Protein AF-A0A2G2V1X5-F1 (afdb_monomer)

Foldseek 3Di:
DDDDDDDDDDDDDDDDDDDDDDDDDDDDPDDPDDDDDDPPDDDDDPPPPPDPPDPDPPCPPPCPPVNVVVVVVVVVVVVVVVVVVVVVVVVVVVVVVVVVVVVVVVVVVVVVVVD

Organism: Capsicum baccatum (NCBI:txid33114)

Secondary structure (DSSP, 8-state):
------PPP-------PPP-----PPP-------------------------------------HHHHHHHHHHHHHHHHHHHHHHHHHHHHHHHHHHHHHHHHHHHHHHHHHT-

Structure (mmCIF, N/CA/C/O backbone):
data_AF-A0A2G2V1X5-F1
#
_entry.id   AF-A0A2G2V1X5-F1
#
loop_
_atom_site.group_PDB
_atom_site.id
_atom_site.type_symbol
_atom_site.label_atom_id
_atom_site.label_alt_id
_atom_site.label_comp_id
_atom_site.label_asym_id
_atom_site.label_entity_id
_atom_site.label_seq_id
_atom_site.pdbx_PDB_ins_code
_atom_site.Cartn_x
_atom_site.Cartn_y
_atom_site.Cartn_z
_atom_site.occupancy
_atom_site.B_iso_or_equiv
_atom_site.auth_seq_id
_atom_site.auth_comp_id
_atom_site.auth_asym_id
_atom_site.auth_atom_id
_atom_site.pdbx_PDB_model_num
ATOM 1 N N . MET A 1 1 ? -46.042 -22.941 -19.049 1.00 47.25 1 MET A N 1
ATOM 2 C CA . MET A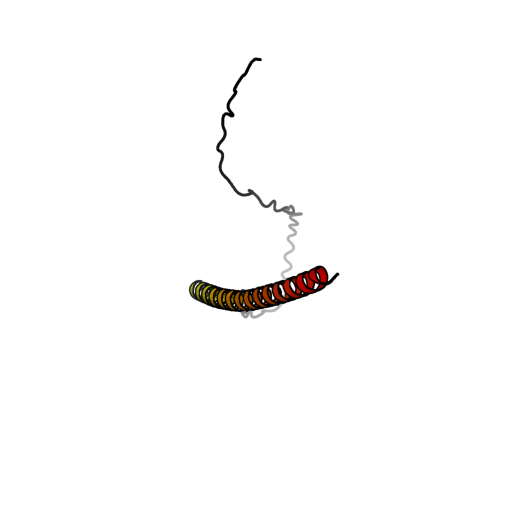 1 1 ? -44.581 -23.116 -18.919 1.00 47.25 1 MET A CA 1
ATOM 3 C C . MET A 1 1 ? -44.050 -23.659 -20.234 1.00 47.25 1 MET A C 1
ATOM 5 O O . MET A 1 1 ? -44.365 -24.785 -20.579 1.00 47.25 1 MET A O 1
ATOM 9 N N . GLN A 1 2 ? -43.332 -22.837 -20.995 1.00 46.56 2 GLN A N 1
ATOM 10 C CA . GLN A 1 2 ? -42.585 -23.242 -22.187 1.00 46.56 2 GLN A CA 1
ATOM 11 C C . GLN A 1 2 ? -41.213 -22.573 -22.077 1.00 46.56 2 GLN A C 1
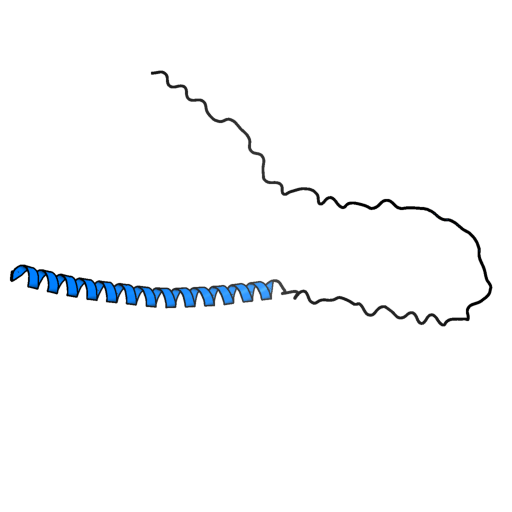ATOM 13 O O . GLN A 1 2 ? -41.137 -21.361 -21.900 1.00 46.56 2 GLN A O 1
ATOM 18 N N . MET A 1 3 ? -40.153 -23.380 -22.085 1.00 43.50 3 MET A N 1
ATOM 19 C CA . MET A 1 3 ? -38.759 -22.944 -22.017 1.00 43.50 3 MET A CA 1
ATOM 20 C C . MET A 1 3 ? -38.182 -23.057 -23.427 1.00 43.50 3 MET A C 1
ATOM 22 O O . MET A 1 3 ? -38.023 -24.166 -23.930 1.00 43.50 3 MET A O 1
ATOM 26 N N . THR A 1 4 ? -37.871 -21.934 -24.069 1.00 50.19 4 THR A N 1
ATOM 27 C CA . THR A 1 4 ? -37.108 -21.919 -25.324 1.00 50.19 4 THR A CA 1
ATOM 28 C C . THR A 1 4 ? -35.748 -21.291 -25.068 1.00 50.19 4 THR A C 1
ATOM 30 O O . THR A 1 4 ? -35.637 -20.082 -24.876 1.00 50.19 4 THR A O 1
ATOM 33 N N . ALA A 1 5 ? -34.716 -22.132 -25.060 1.00 46.94 5 ALA A N 1
ATOM 34 C CA . ALA A 1 5 ? -33.328 -21.713 -25.145 1.00 46.94 5 ALA A CA 1
ATOM 35 C C . ALA A 1 5 ? -33.012 -21.329 -26.598 1.00 46.94 5 ALA A C 1
ATOM 37 O O . ALA A 1 5 ? -33.231 -22.128 -27.507 1.00 46.94 5 ALA A O 1
ATOM 38 N N . GLN A 1 6 ? -32.485 -20.124 -26.814 1.00 44.44 6 GLN A N 1
ATOM 39 C CA . GLN A 1 6 ? -31.811 -19.755 -28.058 1.00 44.44 6 GLN A CA 1
ATOM 40 C C . GLN A 1 6 ? -30.466 -19.110 -27.719 1.00 44.44 6 GLN A C 1
ATOM 42 O O . GLN A 1 6 ? -30.376 -18.150 -26.956 1.00 44.44 6 GLN A O 1
ATOM 47 N N . SER A 1 7 ? -29.418 -19.733 -28.241 1.00 49.38 7 SER A N 1
ATOM 48 C CA . SER A 1 7 ? -28.001 -19.438 -28.057 1.00 49.38 7 SER A CA 1
ATOM 49 C C . SER A 1 7 ? -27.574 -18.200 -28.862 1.00 49.38 7 SER A C 1
ATOM 51 O O . SER A 1 7 ? -28.051 -18.015 -29.980 1.00 49.38 7 SER A O 1
ATOM 53 N N . PRO A 1 8 ? -26.618 -17.387 -28.377 1.00 45.41 8 PRO A N 1
ATOM 54 C CA . PRO A 1 8 ? -26.045 -16.301 -29.167 1.00 45.41 8 PRO A CA 1
ATOM 55 C C . PRO A 1 8 ? -25.023 -16.841 -30.180 1.00 45.41 8 PRO A C 1
ATOM 57 O O . PRO A 1 8 ? -23.980 -17.380 -29.806 1.00 45.41 8 PRO A O 1
ATOM 60 N N . THR A 1 9 ? -25.299 -16.675 -31.475 1.00 43.78 9 THR A N 1
ATOM 61 C CA . THR A 1 9 ? -24.356 -16.986 -32.557 1.00 43.78 9 THR A CA 1
ATOM 62 C C . THR A 1 9 ? -23.611 -15.743 -33.042 1.00 43.78 9 THR A C 1
ATOM 64 O O . THR A 1 9 ? -24.212 -14.778 -33.503 1.00 43.78 9 THR A O 1
ATOM 67 N N . THR A 1 10 ? -22.280 -15.863 -32.991 1.00 41.56 10 THR A N 1
ATOM 68 C CA . THR A 1 10 ? -21.253 -15.264 -33.866 1.00 41.56 10 THR A CA 1
ATOM 69 C C . THR A 1 10 ? -21.127 -13.738 -33.951 1.00 41.56 10 THR A C 1
ATOM 71 O O . THR A 1 10 ? -21.915 -13.067 -34.601 1.00 41.56 10 THR A O 1
ATOM 74 N N . SER A 1 11 ? -19.982 -13.220 -33.500 1.00 40.69 11 SER A N 1
ATOM 75 C CA . SER A 1 11 ? -18.927 -12.786 -34.43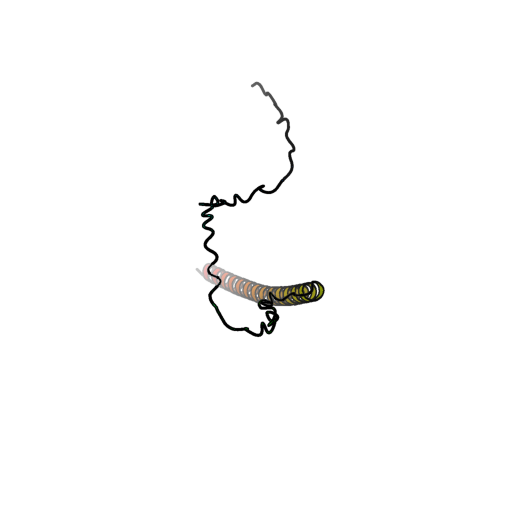3 1.00 40.69 11 SER A CA 1
ATOM 76 C C . SER A 1 11 ? -17.652 -12.409 -33.668 1.00 40.69 11 SER A C 1
ATOM 78 O O . SER A 1 11 ? -17.625 -11.471 -32.874 1.00 40.69 11 SER A O 1
ATOM 80 N N . ARG A 1 12 ? -16.573 -13.160 -33.915 1.00 51.34 12 ARG A N 1
ATOM 81 C CA . ARG A 1 12 ? -15.200 -12.716 -33.662 1.00 51.34 12 ARG A CA 1
ATOM 82 C C . ARG A 1 12 ? -14.836 -11.746 -34.785 1.00 51.34 12 ARG A C 1
ATOM 84 O O . ARG A 1 12 ? -14.643 -12.195 -35.907 1.00 51.34 12 ARG A O 1
ATOM 91 N N . GLN A 1 13 ? -14.584 -10.481 -34.476 1.00 42.81 13 GLN A N 1
ATOM 92 C CA . GLN A 1 13 ? -13.673 -9.691 -35.302 1.00 42.81 13 GLN A CA 1
ATOM 93 C C . GLN A 1 13 ? -12.785 -8.845 -34.393 1.00 42.81 13 GLN A C 1
ATOM 95 O O . GLN A 1 13 ? -13.253 -8.121 -33.517 1.00 42.81 13 GLN A O 1
ATOM 100 N N . GLY A 1 14 ? -11.479 -9.058 -34.545 1.00 44.16 14 GLY A N 1
ATOM 101 C CA . GLY A 1 14 ? -10.433 -8.511 -33.698 1.00 44.16 14 GLY A CA 1
ATOM 102 C C . GLY A 1 14 ? -10.326 -6.989 -33.736 1.00 44.16 14 GLY A C 1
ATOM 103 O O . GLY A 1 14 ? -10.776 -6.316 -34.658 1.00 44.16 14 GLY A O 1
ATOM 104 N N . ARG A 1 15 ? -9.654 -6.470 -32.707 1.00 48.62 15 ARG A N 1
ATOM 105 C CA . ARG A 1 15 ? -9.153 -5.096 -32.627 1.00 48.62 15 ARG A CA 1
ATOM 106 C C . ARG A 1 15 ? -8.377 -4.721 -33.891 1.00 48.62 15 ARG A C 1
ATOM 108 O O . ARG A 1 15 ? -7.379 -5.373 -34.188 1.00 48.62 15 ARG A O 1
ATOM 115 N N . VAL A 1 16 ? -8.741 -3.605 -34.517 1.00 49.06 16 VAL A N 1
ATOM 116 C CA . VAL A 1 16 ? -7.821 -2.792 -35.323 1.00 49.06 16 VAL A CA 1
ATOM 117 C C . VAL A 1 16 ? -8.066 -1.320 -34.976 1.00 49.06 16 VAL A C 1
ATOM 119 O O . VAL A 1 16 ? -9.203 -0.870 -34.878 1.00 49.06 16 VAL A O 1
ATOM 122 N N . LEU A 1 17 ? -6.972 -0.622 -34.682 1.00 58.38 17 LEU A N 1
ATOM 123 C CA . LEU A 1 17 ? -6.881 0.772 -34.240 1.00 58.38 17 LEU A CA 1
ATOM 124 C C . LEU A 1 17 ? -7.362 1.763 -35.323 1.00 58.38 17 LEU A C 1
ATOM 126 O O . LEU A 1 17 ? -7.401 1.395 -36.498 1.00 58.38 17 LEU A O 1
ATOM 130 N N . PRO A 1 18 ? -7.716 3.014 -34.960 1.00 47.91 18 PRO A N 1
ATOM 131 C CA . PRO A 1 18 ? -8.365 3.949 -35.874 1.00 47.91 18 PRO A CA 1
ATOM 132 C C . PRO A 1 18 ? -7.450 4.340 -37.037 1.00 47.91 18 PRO A C 1
ATOM 134 O O . PRO A 1 18 ? -6.350 4.864 -36.849 1.00 47.91 18 PRO A O 1
ATOM 137 N N . SER A 1 19 ? -7.931 4.100 -38.253 1.00 50.28 19 SER A N 1
ATOM 138 C CA . SER A 1 19 ? -7.278 4.496 -39.491 1.00 50.28 19 SER A CA 1
ATOM 139 C C . SER A 1 19 ? -7.712 5.898 -39.927 1.00 50.28 19 SER A C 1
ATOM 141 O O . SER A 1 19 ? -8.867 6.130 -40.280 1.00 50.28 19 SER A O 1
ATOM 143 N N . SER A 1 20 ? -6.706 6.765 -40.018 1.00 54.72 20 SER A N 1
ATOM 144 C CA . SER A 1 20 ? -6.595 7.971 -40.847 1.00 54.72 20 SER A CA 1
ATOM 145 C C . SER A 1 20 ? -6.810 9.329 -40.162 1.00 54.72 20 SER A C 1
ATOM 147 O O . SER A 1 20 ? -7.891 9.728 -39.742 1.00 54.72 20 SER A O 1
ATOM 149 N N . LEU A 1 21 ? -5.691 10.048 -40.094 1.00 51.66 21 LEU A N 1
ATOM 150 C CA . LEU A 1 21 ? -5.561 11.476 -39.867 1.00 51.66 21 LEU A CA 1
ATOM 151 C C . LEU A 1 21 ? -5.900 12.196 -41.183 1.00 51.66 21 LEU A C 1
ATOM 153 O O . LEU A 1 21 ? -5.156 12.078 -42.156 1.00 51.66 21 LEU A O 1
ATOM 157 N N . THR A 1 22 ? -7.001 12.943 -41.230 1.00 43.59 22 THR A N 1
ATOM 158 C CA . THR A 1 22 ? -7.358 13.759 -42.401 1.00 43.59 22 THR A CA 1
ATOM 159 C C . THR A 1 22 ? -6.550 15.057 -42.399 1.00 43.59 22 THR A C 1
ATOM 161 O O . THR A 1 22 ? -6.839 15.975 -41.633 1.00 43.59 22 THR A O 1
ATOM 164 N N . ILE A 1 23 ? -5.543 15.160 -43.270 1.00 58.00 23 ILE A N 1
ATOM 165 C CA . ILE A 1 23 ? -4.817 16.413 -43.520 1.00 58.00 23 ILE A CA 1
ATOM 166 C C . ILE A 1 23 ? -5.553 17.189 -44.616 1.00 58.00 23 ILE A C 1
ATOM 168 O O . ILE A 1 23 ? -5.648 16.749 -45.759 1.00 58.00 23 ILE A O 1
ATOM 172 N N . ARG A 1 24 ? -6.073 18.367 -44.264 1.00 49.47 24 ARG A N 1
ATOM 173 C CA . ARG A 1 24 ? -6.676 19.318 -45.204 1.00 49.47 24 ARG A CA 1
ATOM 174 C C . ARG A 1 24 ? -5.567 19.965 -46.037 1.00 49.47 24 ARG A C 1
ATOM 176 O O . ARG A 1 24 ? -4.836 20.816 -45.541 1.00 49.47 24 ARG A O 1
ATOM 183 N N . THR A 1 25 ? -5.438 19.570 -47.298 1.00 59.09 25 THR A N 1
ATOM 184 C CA . THR A 1 25 ? -4.545 20.229 -48.257 1.00 59.09 25 THR A CA 1
ATOM 185 C C . THR A 1 25 ? -5.187 21.520 -48.760 1.00 59.09 25 THR A C 1
ATOM 187 O O . THR A 1 25 ? -6.296 21.490 -49.295 1.00 59.09 25 THR A O 1
ATOM 190 N N . PHE A 1 26 ? -4.502 22.655 -48.624 1.00 54.94 26 PHE A N 1
ATOM 191 C CA . PHE A 1 26 ? -4.876 23.867 -49.350 1.00 54.94 26 PHE A CA 1
ATOM 192 C C . PHE A 1 26 ? -4.464 23.719 -50.817 1.00 54.94 26 PHE A C 1
ATOM 194 O O . PHE A 1 26 ? -3.326 23.360 -51.115 1.00 54.94 26 PHE A O 1
ATOM 201 N N . ALA A 1 27 ? -5.405 23.971 -51.726 1.00 51.09 27 ALA A N 1
ATOM 202 C CA . ALA A 1 27 ? -5.161 23.971 -53.161 1.00 51.09 27 ALA A CA 1
ATOM 203 C C . ALA A 1 27 ? -4.119 25.036 -53.544 1.00 51.09 27 ALA A C 1
ATOM 205 O O . ALA A 1 27 ? -4.137 26.165 -53.048 1.00 51.09 27 ALA A O 1
ATOM 206 N N . THR A 1 28 ? -3.230 24.668 -54.463 1.00 52.72 28 THR A N 1
ATOM 207 C CA . THR A 1 28 ? -2.252 25.533 -55.123 1.00 52.72 28 THR A CA 1
ATOM 208 C C . THR A 1 28 ? -2.967 26.648 -55.889 1.00 52.72 28 THR A C 1
ATOM 210 O O . THR A 1 28 ? -3.487 26.453 -56.986 1.00 52.72 28 THR A O 1
ATOM 213 N N . ARG A 1 29 ? -3.012 27.855 -55.314 1.00 49.81 29 ARG A N 1
ATOM 214 C CA . ARG A 1 29 ? -3.580 29.026 -55.988 1.00 49.81 29 ARG A CA 1
ATOM 215 C C . ARG A 1 29 ? -2.512 29.724 -56.830 1.00 49.81 29 ARG A C 1
ATOM 217 O O . ARG A 1 29 ? -1.690 30.462 -56.304 1.00 49.81 29 ARG A O 1
ATOM 224 N N . GLY A 1 30 ? -2.612 29.531 -58.143 1.00 46.62 30 GLY A N 1
ATOM 225 C CA . GLY A 1 30 ? -2.217 30.518 -59.150 1.00 46.62 30 GLY A CA 1
ATOM 226 C C . GLY A 1 30 ? -0.780 30.438 -59.654 1.00 46.62 30 GLY A C 1
ATOM 227 O O . GLY A 1 30 ? 0.122 31.081 -59.126 1.00 46.62 30 GLY A O 1
ATOM 228 N N . SER A 1 31 ? -0.599 29.743 -60.777 1.00 57.34 31 SER A N 1
ATOM 229 C CA . SER A 1 31 ? 0.546 29.915 -61.668 1.00 57.34 31 SER A CA 1
ATOM 230 C C . SER A 1 31 ? 0.511 31.312 -62.306 1.00 57.34 31 SER A C 1
ATOM 232 O O . SER A 1 31 ? -0.138 31.530 -63.328 1.00 57.34 31 SER A O 1
ATOM 234 N N . GLY A 1 32 ? 1.209 32.271 -61.706 1.00 49.97 32 GLY A N 1
ATOM 235 C CA . GLY A 1 32 ? 1.456 33.591 -62.285 1.00 49.97 32 GLY A CA 1
ATOM 236 C C . GLY A 1 32 ? 2.820 33.645 -62.962 1.00 49.97 32 GLY A C 1
ATOM 237 O O . GLY A 1 32 ? 3.752 34.240 -62.428 1.00 49.97 32 GLY A O 1
ATOM 238 N N . LYS A 1 33 ? 2.958 33.007 -64.128 1.00 58.53 33 LYS A N 1
ATOM 239 C CA . LYS A 1 33 ? 4.129 33.171 -64.996 1.00 58.53 33 LYS A CA 1
ATOM 240 C C . LYS A 1 33 ? 4.133 34.602 -65.540 1.00 58.53 33 LYS A C 1
ATOM 242 O O . LYS A 1 33 ? 3.299 34.940 -66.371 1.00 58.53 33 LYS A O 1
ATOM 247 N N . LYS A 1 34 ? 5.080 35.430 -65.099 1.00 56.22 34 LYS A N 1
ATOM 248 C CA . LYS A 1 34 ? 5.447 36.673 -65.787 1.00 56.22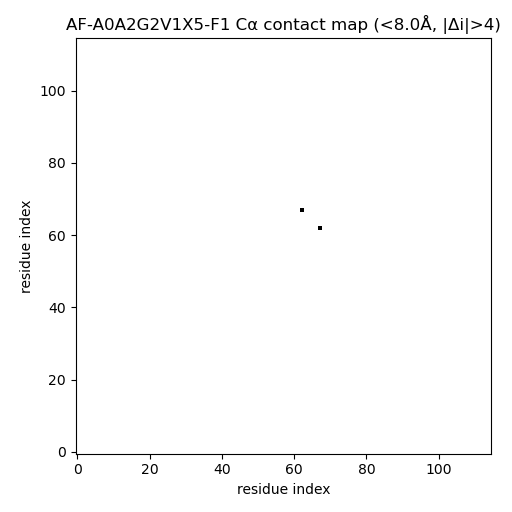 34 LYS A CA 1
ATOM 249 C C . LYS A 1 34 ? 6.956 36.703 -65.981 1.00 56.22 34 LYS A C 1
ATOM 251 O O . LYS A 1 34 ? 7.723 36.869 -65.039 1.00 56.22 34 LYS A O 1
ATOM 256 N N . ASN A 1 35 ? 7.353 36.459 -67.225 1.00 58.66 35 ASN A N 1
ATOM 257 C CA . ASN A 1 35 ? 8.726 36.569 -67.685 1.00 58.66 35 ASN A CA 1
ATOM 258 C C . ASN A 1 35 ? 9.017 38.059 -67.887 1.00 58.66 35 ASN A C 1
ATOM 260 O O . ASN A 1 35 ? 8.631 38.608 -68.910 1.00 58.66 35 ASN A O 1
ATOM 264 N N . PHE A 1 36 ? 9.677 38.708 -66.935 1.00 46.31 36 PHE A N 1
ATOM 265 C CA . PHE A 1 36 ? 10.442 39.916 -67.232 1.00 46.31 36 PHE A CA 1
ATOM 266 C C . PHE A 1 36 ? 11.782 39.774 -66.534 1.00 46.31 36 PHE A C 1
ATOM 268 O O . PHE A 1 36 ? 11.934 39.986 -65.335 1.00 46.31 36 PHE A O 1
ATOM 275 N N . MET A 1 37 ? 12.717 39.266 -67.323 1.00 54.88 37 MET A N 1
ATOM 276 C CA . MET A 1 37 ? 14.119 39.149 -66.994 1.00 54.88 37 MET A CA 1
ATOM 277 C C . MET A 1 37 ? 14.710 40.557 -67.105 1.00 54.88 37 MET A C 1
ATOM 279 O O . MET A 1 37 ? 15.024 40.999 -68.205 1.00 54.88 37 MET 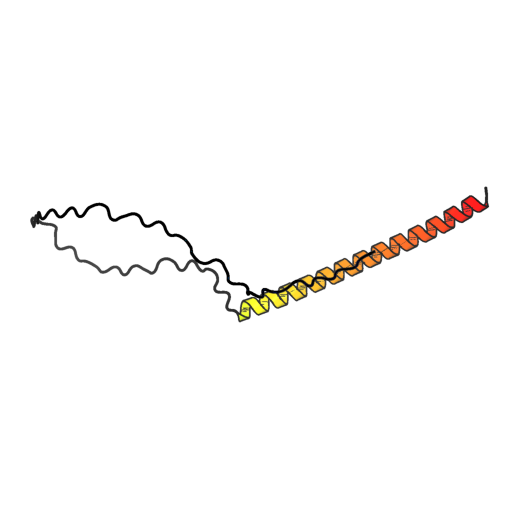A O 1
ATOM 283 N N . ASP A 1 38 ? 14.796 41.281 -65.989 1.00 51.69 38 ASP A N 1
ATOM 284 C CA . ASP A 1 38 ? 15.629 42.480 -65.908 1.00 51.69 38 ASP A CA 1
ATOM 285 C C . ASP A 1 38 ? 17.019 42.055 -65.417 1.00 51.69 38 ASP A C 1
ATOM 287 O O . ASP A 1 38 ? 17.206 41.631 -64.277 1.00 51.69 38 ASP A O 1
ATOM 291 N N . LEU A 1 39 ? 17.983 42.076 -66.339 1.00 59.75 39 LEU A N 1
ATOM 292 C CA . LEU A 1 39 ? 19.377 41.675 -66.133 1.00 59.75 39 LEU A CA 1
ATOM 293 C C . LEU A 1 39 ? 20.259 42.848 -65.682 1.00 59.75 39 LEU A C 1
ATOM 295 O O . LEU A 1 39 ? 21.490 42.747 -65.700 1.00 59.75 39 LEU A O 1
ATOM 299 N N . SER A 1 40 ? 19.676 43.969 -65.262 1.00 62.06 40 SER A N 1
ATOM 300 C CA . SER A 1 40 ? 20.450 45.129 -64.833 1.00 62.06 40 SER A CA 1
ATOM 301 C C . SER A 1 40 ? 20.797 45.084 -63.334 1.00 62.06 40 SER A C 1
ATOM 303 O O . SER A 1 40 ? 20.247 45.782 -62.498 1.00 62.06 40 SER A O 1
ATOM 305 N N . LYS A 1 41 ? 21.850 44.301 -63.051 1.00 55.00 41 LYS A N 1
ATOM 306 C CA . LYS A 1 41 ? 22.802 44.455 -61.928 1.00 55.00 41 LYS A CA 1
ATOM 307 C C . LYS A 1 41 ? 22.323 44.087 -60.509 1.00 55.00 41 LYS A C 1
ATOM 309 O O . LYS A 1 41 ? 21.483 44.734 -59.906 1.00 55.00 41 LYS A O 1
ATOM 314 N N . SER A 1 42 ? 23.065 43.174 -59.880 1.00 52.59 42 SER A N 1
ATOM 315 C CA . SER A 1 42 ? 23.479 43.324 -58.475 1.00 52.59 42 SER A CA 1
ATOM 316 C C . SER A 1 42 ? 24.800 42.568 -58.269 1.00 52.59 42 SER A C 1
ATOM 318 O O . SER A 1 42 ? 25.025 41.567 -58.957 1.00 52.59 42 SER A O 1
ATOM 320 N N . PRO A 1 43 ? 25.740 43.102 -57.468 1.00 55.81 43 PRO A N 1
ATOM 321 C CA . PRO A 1 43 ? 27.161 42.856 -57.622 1.00 55.81 43 PRO A CA 1
ATOM 322 C C . PRO A 1 43 ? 27.504 41.433 -57.217 1.00 55.81 43 PRO A C 1
ATOM 324 O O . PRO A 1 43 ? 26.835 40.830 -56.384 1.00 55.81 43 PRO A O 1
ATOM 327 N N . HIS A 1 44 ? 28.572 40.932 -57.828 1.00 61.56 44 HIS A N 1
ATOM 328 C CA . HIS A 1 44 ? 29.290 39.709 -57.503 1.00 61.56 44 HIS A CA 1
ATOM 329 C C . HIS A 1 44 ? 29.356 39.459 -55.983 1.00 61.56 44 HIS A C 1
ATOM 331 O O . HIS A 1 44 ? 30.283 39.872 -55.291 1.00 61.56 44 HIS A O 1
ATOM 337 N N . GLY A 1 45 ? 28.321 38.808 -55.460 1.00 51.09 45 GLY A N 1
ATOM 338 C CA . GLY A 1 45 ? 28.200 38.446 -54.065 1.00 51.09 45 GLY A CA 1
ATOM 339 C C . GLY A 1 45 ? 28.872 37.105 -53.897 1.00 51.09 45 GLY A C 1
ATOM 340 O O . GLY A 1 45 ? 28.346 36.085 -54.341 1.00 51.09 45 GLY A O 1
ATOM 341 N N . HIS A 1 46 ? 30.041 37.101 -53.270 1.00 61.78 46 HIS A N 1
ATOM 342 C CA . HIS A 1 46 ? 30.672 35.894 -52.763 1.00 61.78 46 HIS A CA 1
ATOM 343 C C . HIS A 1 46 ? 29.642 35.082 -51.952 1.00 61.78 46 HIS A C 1
ATOM 345 O O . HIS A 1 46 ? 29.334 35.365 -50.795 1.00 61.78 46 HIS A O 1
ATOM 351 N N . SER A 1 47 ? 29.056 34.052 -52.554 1.00 60.41 47 SER A N 1
ATOM 352 C CA . SER A 1 47 ? 28.205 33.122 -51.823 1.00 60.41 47 SER A CA 1
ATOM 353 C C . SER A 1 47 ? 29.128 32.259 -50.967 1.00 60.41 47 SER A C 1
ATOM 355 O O . SER A 1 47 ? 29.534 31.163 -51.352 1.00 60.41 47 SER A O 1
ATOM 357 N N . LYS A 1 48 ? 29.542 32.776 -49.802 1.00 66.00 48 LYS A N 1
ATOM 358 C CA . LYS A 1 48 ? 30.085 31.916 -48.757 1.00 66.00 48 LYS A CA 1
ATOM 359 C C . LYS A 1 48 ? 28.925 31.028 -48.350 1.00 66.00 48 LYS A C 1
ATOM 361 O O . LYS A 1 48 ? 27.986 31.475 -47.699 1.00 66.00 48 LYS A O 1
ATOM 366 N N . LYS A 1 49 ? 28.985 29.783 -48.819 1.00 63.28 49 LYS A N 1
ATOM 367 C CA . LYS A 1 49 ? 28.091 28.684 -48.468 1.00 63.28 49 LYS A CA 1
ATOM 368 C C . LYS A 1 49 ? 28.184 28.489 -46.952 1.00 63.28 49 LYS A C 1
ATOM 370 O O . LYS A 1 49 ? 28.991 27.708 -46.456 1.00 63.28 49 LYS A O 1
ATOM 375 N N . VAL A 1 50 ? 27.417 29.271 -46.196 1.00 67.81 50 VAL A N 1
ATOM 376 C CA . VAL A 1 50 ? 27.247 29.052 -44.765 1.00 67.81 50 VAL A CA 1
ATOM 377 C C . VAL A 1 50 ? 26.403 27.796 -44.669 1.00 67.81 50 VAL A C 1
ATOM 379 O O . VAL A 1 50 ? 25.208 27.803 -44.956 1.00 67.81 50 VAL A O 1
ATOM 382 N N . HIS A 1 51 ? 27.057 26.687 -44.338 1.00 68.25 51 HIS A N 1
ATOM 383 C CA . HIS A 1 51 ? 26.352 25.488 -43.923 1.00 68.25 51 HIS A CA 1
ATOM 384 C C . HIS A 1 51 ? 25.426 25.887 -42.771 1.00 68.25 51 HIS A C 1
ATOM 386 O O . HIS A 1 51 ? 25.934 26.425 -41.781 1.00 68.25 51 HIS A O 1
ATOM 392 N N . PRO A 1 52 ? 24.104 25.655 -42.855 1.00 65.69 52 PRO A N 1
ATOM 393 C CA . PRO A 1 52 ? 23.267 25.826 -41.684 1.00 65.69 52 PRO A CA 1
ATOM 394 C C . PRO A 1 52 ? 23.830 24.898 -40.604 1.00 65.69 52 PRO A C 1
ATOM 396 O O . PRO A 1 52 ? 23.850 23.674 -40.761 1.00 65.69 52 PRO A O 1
ATOM 399 N N . LYS A 1 53 ? 24.374 25.484 -39.528 1.00 70.88 53 LYS A N 1
ATOM 400 C CA . LYS A 1 53 ? 24.660 24.744 -38.298 1.00 70.88 53 LYS A CA 1
ATOM 401 C C . LYS A 1 53 ? 23.331 24.115 -37.915 1.00 70.88 53 LYS A C 1
ATOM 403 O O . LYS A 1 53 ? 22.358 24.843 -37.752 1.00 70.88 53 LYS A O 1
ATOM 408 N N . LYS A 1 54 ? 23.294 22.779 -37.885 1.00 64.44 54 LYS A N 1
ATOM 409 C CA . LYS A 1 54 ? 22.096 21.991 -37.598 1.00 64.44 54 LYS A CA 1
ATOM 410 C C . LYS A 1 54 ? 21.434 22.564 -36.345 1.00 64.44 54 LYS A C 1
ATOM 412 O O . LYS A 1 54 ? 21.947 22.395 -35.243 1.00 64.44 54 LYS A O 1
ATOM 417 N N . SER A 1 55 ? 20.353 23.305 -36.547 1.00 67.50 55 SER A N 1
ATOM 418 C CA . SER A 1 55 ? 19.446 23.702 -35.490 1.00 67.50 55 SER A CA 1
ATOM 419 C C . SER A 1 55 ? 18.590 22.492 -35.147 1.00 67.50 55 SER A C 1
ATOM 421 O O . SER A 1 55 ? 18.258 21.683 -36.014 1.00 67.50 55 SER A O 1
ATOM 423 N N . GLY A 1 56 ? 18.247 22.370 -33.872 1.00 59.75 56 GLY A N 1
ATOM 424 C CA . GLY A 1 56 ? 17.240 21.415 -33.436 1.00 59.75 56 GLY A CA 1
ATOM 425 C C . GLY A 1 56 ? 17.775 20.003 -33.257 1.00 59.75 56 GLY A C 1
ATOM 426 O O . GLY A 1 56 ? 17.340 19.073 -33.925 1.00 59.75 56 GLY A O 1
ATOM 427 N N . HIS A 1 57 ? 18.653 19.823 -32.278 1.00 60.84 57 HIS A N 1
ATOM 428 C CA . HIS A 1 57 ? 18.470 18.662 -31.420 1.00 60.84 57 HIS A CA 1
ATOM 429 C C . HIS A 1 57 ? 17.995 19.184 -30.074 1.00 60.84 57 HIS A C 1
ATOM 431 O O . HIS A 1 57 ? 18.756 19.228 -29.107 1.00 60.84 57 HIS A O 1
ATOM 437 N N . ASP A 1 58 ? 16.735 19.628 -30.028 1.00 58.47 58 ASP A N 1
ATOM 438 C CA . ASP A 1 58 ? 16.017 19.650 -28.761 1.00 58.47 58 ASP A CA 1
ATOM 439 C C . ASP A 1 58 ? 16.083 18.224 -28.247 1.00 58.47 58 ASP A C 1
ATOM 441 O O . ASP A 1 58 ? 15.437 17.316 -28.770 1.00 58.47 58 ASP A O 1
ATOM 445 N N . SER A 1 59 ? 17.010 18.024 -27.313 1.00 57.50 59 SER A N 1
ATOM 446 C CA . SER A 1 59 ? 17.352 16.745 -26.731 1.00 57.50 59 SER A CA 1
ATOM 447 C C . SER A 1 59 ? 16.141 16.273 -25.955 1.00 57.50 59 SER A C 1
ATOM 449 O O . SER A 1 59 ? 15.997 16.487 -24.749 1.00 57.50 59 SER A O 1
ATOM 451 N N . ARG A 1 60 ? 15.226 15.645 -26.690 1.00 63.16 60 ARG A N 1
ATOM 452 C CA . ARG A 1 60 ? 14.134 14.830 -26.197 1.00 63.16 60 ARG A CA 1
ATOM 453 C C . ARG A 1 60 ? 14.777 13.585 -25.610 1.00 63.16 60 ARG A C 1
ATOM 455 O O . ARG A 1 60 ? 14.686 12.521 -26.194 1.00 63.16 60 ARG A O 1
ATOM 462 N N . ARG A 1 61 ? 15.501 13.802 -24.505 1.00 64.25 61 ARG A N 1
ATOM 463 C CA . ARG A 1 61 ? 16.314 12.879 -23.716 1.00 64.25 61 ARG A CA 1
ATOM 464 C C . ARG A 1 61 ? 16.155 11.455 -24.221 1.00 64.25 61 ARG A C 1
ATOM 466 O O . ARG A 1 61 ? 15.235 10.762 -23.785 1.00 64.25 61 ARG A O 1
ATOM 473 N N . ASP A 1 62 ? 17.031 11.059 -25.139 1.00 63.62 62 ASP A N 1
ATOM 474 C CA . ASP A 1 62 ? 17.143 9.683 -25.605 1.00 63.62 62 ASP A CA 1
ATOM 475 C C . ASP A 1 62 ? 17.625 8.843 -24.419 1.00 63.62 62 ASP A C 1
ATOM 477 O O . ASP A 1 62 ? 18.806 8.536 -24.252 1.00 63.62 62 ASP A O 1
ATOM 481 N N . LEU A 1 63 ? 16.705 8.549 -23.499 1.00 65.38 63 LEU A N 1
ATOM 482 C CA . LEU A 1 63 ? 16.922 7.615 -22.417 1.00 65.38 63 LEU A CA 1
ATOM 483 C C . LEU A 1 63 ? 17.073 6.263 -23.090 1.00 65.38 63 LEU A C 1
ATOM 485 O O . LEU A 1 63 ? 16.091 5.600 -23.418 1.00 65.38 63 LEU A O 1
ATOM 489 N N . ASN A 1 64 ? 18.329 5.892 -23.323 1.00 83.75 64 ASN A N 1
ATOM 490 C CA . ASN A 1 64 ? 18.694 4.582 -23.818 1.00 83.75 64 ASN A CA 1
ATOM 491 C C . ASN A 1 64 ? 17.916 3.529 -23.009 1.00 83.75 64 ASN A C 1
ATOM 493 O O . ASN A 1 64 ? 17.865 3.605 -21.777 1.00 83.75 64 ASN A O 1
ATOM 497 N N . VAL A 1 65 ? 17.299 2.566 -23.694 1.00 88.06 65 VAL A N 1
ATOM 498 C CA . VAL A 1 65 ? 16.405 1.556 -23.101 1.00 88.06 65 VAL A CA 1
ATOM 499 C C . VAL A 1 65 ? 16.974 0.927 -21.809 1.00 88.06 65 VAL A C 1
ATOM 501 O O . VAL A 1 65 ? 16.229 0.810 -20.833 1.00 88.06 65 VAL A O 1
ATOM 504 N N . PRO A 1 66 ? 18.284 0.611 -21.697 1.00 91.62 66 PRO A N 1
ATOM 505 C CA . PRO A 1 66 ? 18.877 0.106 -20.460 1.00 91.62 66 PRO A CA 1
ATOM 506 C C . PRO A 1 66 ? 18.815 1.085 -19.277 1.00 91.62 66 PRO A C 1
ATOM 508 O O . PRO A 1 66 ? 18.644 0.652 -18.138 1.00 91.62 66 PRO A O 1
ATOM 511 N N . VAL A 1 67 ? 18.945 2.394 -19.514 1.00 92.50 67 VAL A N 1
ATOM 512 C CA . VAL A 1 67 ? 18.838 3.426 -18.468 1.00 92.50 67 VAL A CA 1
ATOM 513 C C . VAL A 1 67 ? 17.401 3.504 -17.968 1.00 92.50 67 VAL A C 1
ATOM 515 O O . VAL A 1 67 ? 17.182 3.484 -16.760 1.00 92.50 67 VAL A O 1
ATOM 518 N N . LEU A 1 68 ? 16.423 3.489 -18.879 1.00 92.44 68 LEU A N 1
ATOM 519 C CA . LEU A 1 68 ? 15.005 3.489 -18.520 1.00 92.44 68 LEU A CA 1
ATOM 520 C C . LEU A 1 68 ? 14.637 2.269 -17.661 1.00 92.44 68 LEU A C 1
ATOM 522 O O . LEU A 1 68 ? 14.002 2.418 -16.617 1.00 92.44 68 LEU A O 1
ATOM 526 N N . ILE A 1 69 ? 15.101 1.074 -18.043 1.00 95.62 69 ILE A N 1
ATOM 527 C CA . ILE A 1 69 ? 14.886 -0.159 -17.269 1.00 95.62 69 ILE A CA 1
ATOM 528 C C . ILE A 1 69 ? 15.484 -0.036 -15.861 1.00 95.62 69 ILE A C 1
ATOM 530 O O . ILE A 1 69 ? 14.838 -0.409 -14.881 1.00 95.62 69 ILE A O 1
ATOM 534 N N . ARG A 1 70 ? 16.703 0.506 -15.727 1.00 96.44 70 ARG A N 1
ATOM 535 C CA . ARG A 1 70 ? 17.341 0.724 -14.415 1.00 96.44 70 ARG A CA 1
ATOM 536 C C . ARG A 1 70 ? 16.542 1.700 -13.554 1.00 96.44 70 ARG A C 1
ATOM 538 O O . ARG A 1 70 ? 16.328 1.422 -12.375 1.00 96.44 70 ARG A O 1
ATOM 545 N N . THR A 1 71 ? 16.068 2.800 -14.137 1.00 96.38 71 THR A N 1
ATOM 546 C CA . THR A 1 71 ? 15.258 3.794 -13.425 1.00 96.38 71 THR A CA 1
ATOM 547 C C . THR A 1 71 ? 13.945 3.195 -12.941 1.00 96.38 71 THR A C 1
ATOM 549 O O . THR A 1 71 ? 13.635 3.335 -11.763 1.00 96.38 71 THR A O 1
ATOM 552 N N . ILE A 1 72 ? 13.221 2.465 -13.796 1.00 96.69 72 ILE A N 1
ATOM 553 C CA . ILE A 1 72 ? 11.973 1.792 -13.407 1.00 96.69 72 ILE A CA 1
ATOM 554 C C . ILE A 1 72 ? 12.236 0.818 -12.256 1.00 96.69 72 ILE A C 1
ATOM 556 O O . ILE A 1 72 ? 11.545 0.881 -11.247 1.00 96.69 72 ILE A O 1
ATOM 560 N N . ARG A 1 73 ? 13.278 -0.022 -12.346 1.00 97.88 73 ARG A N 1
ATOM 561 C CA . ARG A 1 73 ? 13.624 -0.975 -11.275 1.00 97.88 73 ARG A CA 1
ATOM 562 C C . ARG A 1 73 ? 13.907 -0.280 -9.945 1.00 97.88 73 ARG A C 1
ATOM 564 O O . ARG A 1 73 ? 13.401 -0.725 -8.917 1.00 97.88 73 ARG A O 1
ATOM 571 N N . ARG A 1 74 ? 14.690 0.805 -9.960 1.00 98.06 74 ARG A N 1
ATOM 572 C CA . ARG A 1 74 ? 14.977 1.594 -8.754 1.00 98.06 74 ARG A CA 1
ATOM 573 C C . ARG A 1 74 ? 13.693 2.189 -8.176 1.00 98.06 74 ARG A C 1
ATOM 575 O O . ARG A 1 74 ? 13.400 1.964 -7.007 1.00 98.06 74 ARG A O 1
ATOM 582 N N . SER A 1 75 ? 12.902 2.862 -9.008 1.00 97.50 75 SER A N 1
ATOM 583 C CA . SER A 1 75 ? 11.654 3.497 -8.583 1.00 97.50 75 SER A CA 1
ATOM 584 C C . SER A 1 75 ? 10.629 2.492 -8.054 1.00 97.50 75 SER A C 1
ATOM 586 O O . SER A 1 75 ? 9.944 2.780 -7.077 1.00 97.50 75 SER A O 1
ATOM 588 N N . THR A 1 76 ? 10.528 1.298 -8.643 1.00 98.50 76 THR A N 1
ATOM 589 C CA . THR A 1 76 ? 9.666 0.228 -8.122 1.00 98.50 76 THR A CA 1
ATOM 590 C C . THR A 1 76 ? 10.141 -0.239 -6.750 1.00 98.50 76 THR A C 1
ATOM 592 O O . THR A 1 76 ? 9.319 -0.373 -5.848 1.00 98.50 76 THR A O 1
ATOM 595 N N . LYS A 1 77 ? 11.451 -0.444 -6.559 1.00 98.38 77 LYS A N 1
ATOM 596 C CA . LYS A 1 77 ? 12.003 -0.872 -5.266 1.00 98.38 77 LYS A CA 1
ATOM 597 C C . LYS A 1 77 ? 11.740 0.159 -4.166 1.00 98.38 77 LYS A C 1
ATOM 599 O O . LYS A 1 77 ? 11.270 -0.210 -3.096 1.00 98.38 77 LYS A O 1
ATOM 604 N N . GLU A 1 78 ? 11.993 1.435 -4.446 1.00 98.31 78 GLU A N 1
ATOM 605 C CA . GLU A 1 78 ? 11.746 2.540 -3.507 1.00 98.31 78 GLU A CA 1
ATOM 606 C C . GLU A 1 78 ? 10.265 2.625 -3.119 1.00 98.31 78 GLU A C 1
ATOM 608 O O . GLU A 1 78 ? 9.932 2.700 -1.939 1.00 98.31 78 GLU A O 1
ATOM 613 N N . LYS A 1 79 ? 9.355 2.533 -4.097 1.00 98.12 79 LYS A N 1
ATOM 614 C CA . LYS A 1 79 ? 7.911 2.574 -3.827 1.00 98.12 79 LYS A CA 1
ATOM 615 C C . LYS A 1 79 ? 7.415 1.379 -3.017 1.00 98.12 79 LYS A C 1
ATOM 617 O O . LYS A 1 79 ? 6.565 1.563 -2.153 1.00 98.12 79 LYS A O 1
ATOM 622 N N . VAL A 1 80 ? 7.927 0.176 -3.282 1.00 98.62 80 VAL A N 1
ATOM 623 C CA . VAL A 1 80 ? 7.584 -1.026 -2.502 1.00 98.62 80 VAL A CA 1
ATOM 624 C C . VAL A 1 80 ? 8.071 -0.891 -1.061 1.00 98.62 80 VAL A C 1
ATOM 626 O O . VAL A 1 80 ? 7.320 -1.211 -0.143 1.00 98.62 80 VAL A O 1
ATOM 629 N N . GLN A 1 81 ? 9.283 -0.370 -0.858 1.00 98.62 81 GLN A N 1
ATOM 630 C CA . GLN A 1 81 ? 9.828 -0.137 0.478 1.00 98.62 81 GLN A CA 1
ATOM 631 C C . GLN A 1 81 ? 8.955 0.840 1.276 1.00 98.62 81 GLN A C 1
ATOM 633 O O . GLN A 1 81 ? 8.491 0.502 2.362 1.00 98.62 81 GLN A O 1
ATOM 638 N N . ILE A 1 82 ? 8.643 2.003 0.695 1.00 98.62 82 ILE A N 1
ATOM 639 C CA . ILE A 1 82 ? 7.784 3.010 1.335 1.00 98.62 82 ILE A CA 1
ATOM 640 C C . ILE A 1 82 ? 6.390 2.436 1.620 1.00 98.62 82 ILE A C 1
ATOM 642 O O . ILE A 1 82 ? 5.851 2.632 2.706 1.00 98.62 82 ILE A O 1
ATOM 646 N N . ALA A 1 83 ? 5.801 1.688 0.681 1.00 98.62 83 ALA A N 1
ATOM 647 C CA . ALA A 1 83 ? 4.503 1.050 0.896 1.00 98.62 83 ALA A CA 1
ATOM 648 C C . ALA A 1 83 ? 4.533 0.049 2.064 1.00 98.62 83 ALA A C 1
ATOM 650 O O . ALA A 1 83 ? 3.576 -0.017 2.835 1.00 98.62 83 ALA A O 1
ATOM 651 N N . SER A 1 84 ? 5.629 -0.698 2.221 1.00 98.31 84 SER A N 1
ATOM 652 C CA . SER A 1 84 ? 5.815 -1.620 3.344 1.00 98.31 84 SER A CA 1
ATOM 653 C C . SER A 1 84 ? 5.923 -0.885 4.680 1.00 98.31 84 SER A C 1
ATOM 655 O O . SER A 1 84 ? 5.282 -1.293 5.646 1.00 98.31 84 SER A O 1
ATOM 657 N N . GLU A 1 85 ? 6.696 0.199 4.742 1.00 98.44 85 GLU A N 1
ATOM 658 C CA . GLU A 1 85 ? 6.862 1.017 5.953 1.00 98.44 85 GLU A CA 1
ATOM 659 C C . GLU A 1 85 ? 5.555 1.699 6.368 1.00 98.44 85 GLU A C 1
ATOM 661 O O . GLU A 1 85 ? 5.160 1.668 7.532 1.00 98.44 85 GLU A O 1
ATOM 666 N N . VAL A 1 86 ? 4.822 2.260 5.404 1.00 98.50 86 VAL A N 1
ATOM 667 C CA . VAL A 1 86 ? 3.503 2.844 5.671 1.00 98.50 86 VAL A CA 1
ATOM 668 C C . VAL A 1 86 ? 2.520 1.762 6.120 1.00 98.50 86 VAL A C 1
ATOM 670 O O . VAL A 1 86 ? 1.759 1.976 7.061 1.00 98.50 86 VAL A O 1
ATOM 673 N N . SER A 1 87 ? 2.545 0.577 5.500 1.00 98.44 87 SER A N 1
ATOM 674 C CA . SER A 1 87 ? 1.671 -0.530 5.894 1.00 98.44 87 SER A CA 1
ATOM 675 C C . SER A 1 87 ? 1.954 -1.020 7.314 1.00 98.44 87 SER A C 1
ATOM 677 O O . SER A 1 87 ? 1.003 -1.248 8.062 1.00 98.44 87 SER A O 1
ATOM 679 N N . SER A 1 88 ? 3.221 -1.160 7.714 1.00 97.94 88 SER A N 1
ATOM 680 C CA . SER A 1 88 ? 3.566 -1.588 9.073 1.00 97.94 88 SER A CA 1
ATOM 681 C C . SER A 1 88 ? 3.149 -0.549 10.112 1.00 97.94 88 SER A C 1
ATOM 683 O O . SER A 1 88 ? 2.517 -0.904 11.104 1.00 97.94 88 SER A O 1
ATOM 685 N N . MET A 1 89 ? 3.394 0.737 9.846 1.00 98.12 89 MET A N 1
ATOM 686 C CA . MET A 1 89 ? 2.952 1.826 10.716 1.00 98.12 89 MET A CA 1
ATOM 687 C C . MET A 1 89 ? 1.427 1.825 10.895 1.00 98.12 89 MET A C 1
ATOM 689 O O . MET A 1 89 ? 0.937 1.926 12.019 1.00 98.12 89 MET A O 1
ATOM 693 N N . LEU A 1 90 ? 0.670 1.658 9.806 1.00 98.44 90 LEU A N 1
ATOM 694 C CA . LEU A 1 90 ? -0.791 1.580 9.867 1.00 98.44 90 LEU A CA 1
ATOM 695 C C . LEU A 1 90 ? -1.273 0.344 10.632 1.00 98.44 90 LEU A C 1
ATOM 697 O O . LEU A 1 90 ? -2.210 0.454 11.418 1.00 98.44 90 LEU A O 1
ATOM 701 N N . ARG A 1 91 ? -0.635 -0.818 10.446 1.00 98.38 91 ARG A N 1
ATOM 702 C CA . ARG A 1 91 ? -0.969 -2.038 11.200 1.00 98.38 91 ARG A CA 1
ATOM 703 C C . ARG A 1 91 ? -0.772 -1.842 12.699 1.00 98.38 91 ARG A C 1
ATOM 705 O O . ARG A 1 91 ? -1.663 -2.203 13.459 1.00 98.38 91 ARG A O 1
ATOM 712 N N . ASN A 1 92 ? 0.332 -1.220 13.106 1.00 97.62 92 ASN A N 1
ATOM 713 C CA . ASN A 1 92 ? 0.592 -0.930 14.515 1.00 97.62 92 ASN A CA 1
ATOM 714 C C . ASN A 1 92 ? -0.475 0.014 15.081 1.00 97.62 92 ASN A C 1
ATOM 716 O O . ASN A 1 92 ? -1.075 -0.288 16.101 1.00 97.62 92 ASN A O 1
ATOM 720 N N . GLN A 1 93 ? -0.806 1.099 14.375 1.00 98.31 93 GLN A N 1
ATOM 721 C CA . GLN A 1 93 ? -1.868 2.012 14.817 1.00 98.31 93 GLN A CA 1
ATOM 722 C C . GLN A 1 93 ? -3.240 1.335 14.931 1.00 98.31 93 GLN A C 1
ATOM 724 O O . GLN A 1 93 ? -4.021 1.666 15.821 1.00 98.31 93 GLN A O 1
ATOM 729 N N . VAL A 1 94 ? -3.566 0.417 14.018 1.00 98.31 94 VAL A N 1
ATOM 730 C CA . VAL A 1 94 ? -4.812 -0.359 14.090 1.00 98.31 94 VAL A CA 1
ATOM 731 C C . VAL A 1 94 ? -4.799 -1.294 15.299 1.00 98.31 94 VAL A C 1
ATOM 733 O O . VAL A 1 94 ? -5.810 -1.367 15.993 1.00 98.31 94 VAL A O 1
ATOM 736 N N . ALA A 1 95 ? -3.676 -1.959 15.577 1.00 97.88 95 ALA A N 1
ATOM 737 C CA . ALA A 1 95 ? -3.527 -2.828 16.742 1.00 97.88 95 ALA A CA 1
ATOM 738 C C . ALA A 1 95 ? -3.674 -2.051 18.062 1.00 97.88 95 ALA A C 1
ATOM 740 O O . ALA A 1 95 ? -4.467 -2.450 18.908 1.00 97.88 95 ALA A O 1
ATOM 741 N N . GLU A 1 96 ? -3.011 -0.899 18.194 1.00 97.94 96 GLU A N 1
ATOM 742 C CA . GLU A 1 96 ? -3.132 -0.025 19.371 1.00 97.94 96 GLU A CA 1
ATOM 743 C C . GLU A 1 96 ? -4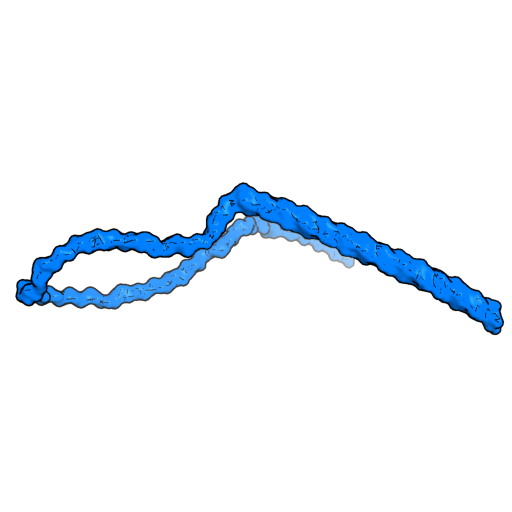.581 0.425 19.601 1.00 97.94 96 GLU A C 1
ATOM 745 O O . GLU A 1 96 ? -5.108 0.338 20.708 1.00 97.94 96 GLU A O 1
ATOM 750 N N . ARG A 1 97 ? -5.280 0.848 18.536 1.00 97.94 97 ARG A N 1
ATOM 751 C CA . ARG A 1 97 ? -6.699 1.229 18.632 1.00 97.94 97 ARG A CA 1
ATOM 752 C C . ARG A 1 97 ? -7.597 0.059 19.017 1.00 97.94 97 ARG A C 1
ATOM 754 O O . ARG A 1 97 ? -8.569 0.267 19.737 1.00 97.94 97 ARG A O 1
ATOM 761 N N . ALA A 1 98 ? -7.309 -1.142 18.519 1.00 98.19 98 ALA A N 1
ATOM 762 C CA . ALA A 1 98 ? -8.053 -2.337 18.893 1.00 98.19 98 ALA A CA 1
ATOM 763 C C . ALA A 1 98 ? -7.843 -2.674 20.377 1.00 98.19 98 ALA A C 1
ATOM 765 O O . ALA A 1 98 ? -8.826 -2.929 21.066 1.00 98.19 98 ALA A O 1
ATOM 766 N N . SER A 1 99 ? -6.604 -2.583 20.874 1.00 98.19 99 SER A N 1
ATOM 767 C CA . SER A 1 99 ? -6.276 -2.788 22.291 1.00 98.19 99 SER A CA 1
ATOM 768 C C . SER A 1 99 ? -6.998 -1.783 23.188 1.00 98.19 99 SER A C 1
ATOM 770 O O . SER A 1 99 ? -7.727 -2.175 24.092 1.00 98.19 99 SER A O 1
ATOM 772 N N . ALA A 1 100 ? -6.891 -0.487 22.882 1.00 98.00 100 ALA A N 1
ATOM 773 C CA . ALA A 1 100 ? -7.552 0.560 23.661 1.00 98.00 100 ALA A CA 1
ATOM 774 C C . ALA A 1 100 ? -9.085 0.419 23.657 1.00 98.00 100 ALA A C 1
ATOM 776 O O . ALA A 1 100 ? -9.747 0.696 24.655 1.00 98.00 100 ALA A O 1
ATOM 777 N N . LYS A 1 101 ? -9.668 -0.021 22.532 1.00 98.06 101 LYS A N 1
ATOM 778 C CA . LYS A 1 101 ? -11.107 -0.287 22.443 1.00 98.06 101 LYS A CA 1
ATOM 779 C C . LYS A 1 101 ? -11.519 -1.471 23.317 1.00 98.06 101 LYS A C 1
ATOM 781 O O . LYS A 1 101 ? -12.582 -1.408 23.927 1.00 98.06 101 LYS A O 1
ATOM 786 N N . GLU A 1 102 ? -10.714 -2.528 23.357 1.00 97.88 102 GLU A N 1
ATOM 787 C CA . GLU A 1 102 ? -10.986 -3.693 24.199 1.00 97.88 102 GLU A CA 1
ATOM 788 C C . GLU A 1 102 ? -10.917 -3.332 25.685 1.00 97.88 102 GLU A C 1
ATOM 790 O O . GLU A 1 102 ? -11.846 -3.63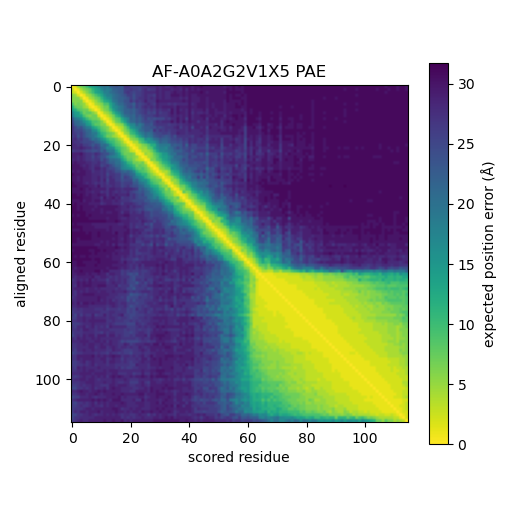2 26.430 1.00 97.88 102 GLU A O 1
ATOM 795 N N . GLU A 1 103 ? -9.887 -2.592 26.102 1.00 97.69 103 GLU A N 1
ATOM 796 C CA . GLU A 1 103 ? -9.780 -2.091 27.477 1.00 97.69 103 GLU A CA 1
ATOM 797 C C . GLU A 1 103 ? -10.981 -1.217 27.863 1.00 97.69 103 GLU A C 1
ATOM 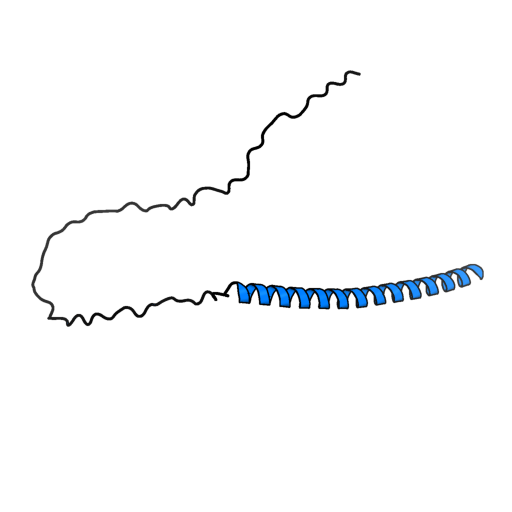799 O O . GLU A 1 103 ? -11.580 -1.414 28.920 1.00 97.69 103 GLU A O 1
ATOM 804 N N . ALA A 1 104 ? -11.392 -0.293 26.989 1.00 97.62 104 ALA A N 1
ATOM 805 C CA . ALA A 1 104 ? -12.567 0.539 27.229 1.00 97.62 104 ALA A CA 1
ATOM 806 C C . ALA A 1 104 ? -13.862 -0.286 27.341 1.00 97.62 104 ALA A C 1
ATOM 808 O O . ALA A 1 104 ? -14.725 0.038 28.153 1.00 97.62 104 ALA A O 1
ATOM 809 N N . ASN A 1 105 ? -13.997 -1.355 26.552 1.00 97.94 105 ASN A N 1
ATOM 810 C CA . ASN A 1 105 ? -15.151 -2.252 26.603 1.00 97.94 105 ASN A CA 1
ATOM 811 C C . ASN A 1 105 ? -15.203 -3.038 27.923 1.00 97.94 105 ASN A C 1
ATOM 813 O O . ASN A 1 105 ? -16.266 -3.151 28.529 1.00 97.94 105 ASN A O 1
ATOM 817 N N . ILE A 1 106 ? -14.053 -3.521 28.405 1.00 97.81 106 ILE A N 1
ATOM 818 C CA . ILE A 1 106 ? -13.943 -4.183 29.713 1.00 97.81 106 ILE A CA 1
ATOM 819 C C . ILE A 1 106 ? -14.361 -3.223 30.833 1.00 97.81 106 ILE A C 1
ATOM 821 O O . ILE A 1 106 ? -15.193 -3.580 31.666 1.00 97.81 106 ILE A O 1
ATOM 825 N N . LEU A 1 107 ? -13.831 -1.995 30.831 1.00 97.31 107 LEU A N 1
ATOM 826 C CA . LEU A 1 107 ? -14.180 -0.982 31.832 1.00 97.31 107 LEU A CA 1
ATOM 827 C C . LEU A 1 107 ? -15.669 -0.620 31.791 1.00 97.31 107 LEU A C 1
ATOM 829 O O . LEU A 1 107 ? -16.290 -0.469 32.842 1.00 97.31 107 LEU A O 1
ATOM 833 N N . GLN A 1 108 ? -16.256 -0.512 30.596 1.00 96.69 108 GLN A N 1
ATOM 834 C CA . GLN A 1 108 ? -17.688 -0.259 30.443 1.00 96.69 108 GLN A CA 1
ATOM 835 C C . GLN A 1 108 ? -18.526 -1.400 31.035 1.00 96.69 108 GLN A C 1
ATOM 837 O O . GLN A 1 108 ? -19.431 -1.140 31.823 1.00 96.69 108 GLN A O 1
ATOM 842 N N . ALA A 1 109 ? -18.192 -2.654 30.721 1.00 96.69 109 ALA A N 1
ATOM 843 C CA . ALA A 1 109 ? -18.894 -3.815 31.261 1.00 96.69 109 ALA A CA 1
ATOM 844 C C . ALA A 1 109 ? -18.782 -3.907 32.794 1.00 96.69 109 ALA A C 1
ATOM 846 O O . ALA A 1 109 ? -19.740 -4.292 33.465 1.00 96.69 109 ALA A O 1
ATOM 847 N N . GLU A 1 110 ? -17.635 -3.526 33.368 1.00 96.50 110 GLU A N 1
ATOM 848 C CA . GLU A 1 110 ? -17.478 -3.463 34.821 1.00 96.50 110 GLU A CA 1
ATOM 849 C C . GLU A 1 110 ? -18.385 -2.394 35.449 1.00 96.50 110 GLU A C 1
ATOM 851 O O . GLU A 1 110 ? -19.025 -2.670 36.465 1.00 96.50 110 GLU A O 1
ATOM 856 N N . LEU A 1 111 ? -18.496 -1.203 34.849 1.00 96.62 111 LEU A N 1
ATOM 857 C CA . LEU A 1 111 ? -19.422 -0.162 35.317 1.00 96.62 111 LEU A CA 1
ATOM 858 C C . LEU A 1 111 ? -20.882 -0.620 35.237 1.00 96.62 111 LEU A C 1
ATOM 860 O O . LEU A 1 111 ? -21.626 -0.472 36.209 1.00 96.62 111 LEU A O 1
ATOM 864 N N . ASP A 1 112 ? -21.268 -1.231 34.118 1.00 96.19 112 ASP A N 1
ATOM 865 C CA . ASP A 1 112 ? -22.625 -1.738 33.907 1.00 96.19 112 ASP A CA 1
ATOM 866 C C . ASP A 1 112 ? -22.977 -2.855 34.906 1.00 96.19 112 ASP A C 1
ATOM 868 O O . ASP A 1 112 ? -24.128 -2.979 35.305 1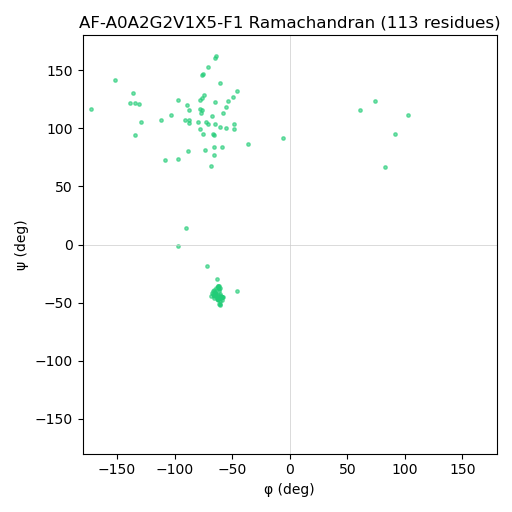.00 96.19 112 ASP A O 1
ATOM 872 N N . SER A 1 113 ? -21.996 -3.636 35.379 1.00 95.69 113 SER A N 1
ATOM 873 C CA . SER A 1 113 ? -22.214 -4.680 36.396 1.00 95.69 113 SER A CA 1
ATOM 874 C C . SER A 1 113 ? -22.479 -4.148 37.812 1.00 95.69 113 SER A C 1
ATOM 876 O O . SER A 1 113 ? -22.968 -4.887 38.667 1.00 95.69 113 SER A O 1
ATOM 878 N N . ARG A 1 114 ? -22.124 -2.883 38.082 1.00 89.56 114 ARG A N 1
ATOM 879 C CA . ARG A 1 114 ? -22.271 -2.232 39.397 1.00 89.56 114 ARG A CA 1
ATOM 880 C C . ARG A 1 114 ? -23.544 -1.389 39.520 1.00 89.56 114 ARG A C 1
ATOM 882 O O . ARG A 1 114 ? -23.752 -0.797 40.580 1.00 89.56 114 ARG A O 1
ATOM 889 N N . THR A 1 115 ? -24.346 -1.311 38.460 1.00 76.94 115 THR A N 1
ATOM 890 C CA . THR A 1 115 ? -25.570 -0.500 38.382 1.00 76.94 115 THR A CA 1
ATOM 891 C C . THR A 1 115 ? -26.791 -1.407 38.329 1.00 76.94 115 THR A C 1
ATOM 893 O O . THR A 1 115 ? -27.784 -1.079 39.014 1.00 76.94 115 THR A O 1
#

Mean predicted aligned error: 21.12 Å

Radius of gyration: 39.49 Å; Cα contacts (8 Å, |Δi|>4): 1; chains: 1; bounding box: 75×68×107 Å

Sequence (115 aa):
MQMTAQSPTTSRQGRVLPSSLTIRTFATRGSGKKNFMDLSKSPHGHSKKVHPKKSGHDSRRDLNVPVLIRTIRRSTKEKVQIASEVSSMLRNQVAERASAKEEANILQAELDSRT

Solvent-accessible surface area (backbone atoms only — not comparable to full-atom values): 8005 Å² total; per-residue (Å²): 142,84,88,81,89,80,82,92,79,84,81,92,76,80,92,78,80,92,85,79,85,86,79,86,78,80,78,90,82,74,92,78,88,74,92,75,89,78,83,85,80,79,77,94,67,82,78,74,80,73,70,78,73,82,74,82,76,78,74,75,71,82,65,51,67,72,56,48,53,51,50,51,55,51,54,51,50,54,52,52,50,53,52,50,54,53,48,52,55,50,51,51,55,51,49,54,52,51,52,54,51,51,53,53,50,53,55,48,54,55,55,63,73,76,110

pLDDT: mean 73.54, std 21.7, range [40.69, 98.62]